Protein AF-A0A6V7J4T9-F1 (afdb_monomer)

Mean predicted aligned error: 5.77 Å

Foldseek 3Di:
DVVVVVVVVVVQQVVQCVPPPDRDPQTDAWDDDPFWIWGWHADPVGDIDIDIGGPPDPPVVVVVVVVVVD

pLDDT: mean 83.04, std 7.04, range [61.12, 90.62]

Radius of gyration: 12.54 Å; Cα contacts (8 Å, |Δi|>4): 59; chains: 1; bounding box: 33×32×28 Å

Nearest PDB structures (foldseek):
  2j3t-assembly1_C  TM=9.445E-01  e=7.177E-07  Mus musculus
  7e2d-assembly1_D  TM=8.699E-01  e=2.456E-04  Saccharomyces cerevisiae S288C
  7u05-assembly1_G  TM=8.758E-01  e=5.174E-04  Saccharomyces cerevisiae
  3cue-assembly4_U  TM=8.698E-01  e=7.057E-04  unclassified
  2j3t-assembly1_D  TM=7.974E-01  e=8.454E-03  Homo sapiens

Structure (mmCIF, N/CA/C/O backbone):
data_AF-A0A6V7J4T9-F1
#
_entry.id   AF-A0A6V7J4T9-F1
#
loop_
_atom_site.group_PDB
_atom_site.id
_atom_site.type_symbol
_atom_site.label_atom_id
_atom_site.label_alt_id
_atom_site.label_comp_id
_atom_site.label_asym_id
_atom_site.label_entity_id
_atom_site.label_seq_id
_atom_site.pdbx_PDB_ins_code
_atom_site.Cartn_x
_atom_site.Cartn_y
_atom_site.Cartn_z
_atom_site.occupancy
_atom_site.B_iso_or_equiv
_atom_site.auth_seq_id
_atom_site.auth_comp_id
_atom_site.auth_asym_id
_atom_site.auth_atom_id
_atom_site.pdbx_PDB_model_num
ATOM 1 N N . GLU A 1 1 ? -0.908 -16.450 3.887 1.00 61.12 1 GLU A N 1
ATOM 2 C CA . GLU A 1 1 ? -0.385 -15.370 3.014 1.00 61.12 1 GLU A CA 1
ATOM 3 C C . GLU A 1 1 ? -0.792 -13.964 3.467 1.00 61.12 1 GLU A C 1
ATOM 5 O O . GLU A 1 1 ? 0.075 -13.104 3.570 1.00 61.12 1 GLU A O 1
ATOM 10 N N . ALA A 1 2 ? -2.052 -13.734 3.865 1.00 69.12 2 ALA A N 1
ATOM 11 C CA . ALA A 1 2 ? -2.532 -12.422 4.333 1.00 69.12 2 ALA A CA 1
ATOM 12 C C . ALA A 1 2 ? -1.702 -11.775 5.469 1.00 69.12 2 ALA A C 1
ATOM 14 O O . ALA A 1 2 ? -1.467 -10.571 5.442 1.00 69.12 2 ALA A O 1
ATOM 15 N N . LYS A 1 3 ? -1.192 -12.556 6.438 1.00 78.38 3 LYS A N 1
ATOM 16 C CA . LYS A 1 3 ? -0.312 -12.040 7.512 1.00 78.38 3 LYS A CA 1
ATOM 17 C C . LYS A 1 3 ? 1.014 -11.471 6.989 1.00 78.38 3 LYS A C 1
ATOM 19 O O . LYS A 1 3 ? 1.501 -10.483 7.528 1.00 78.38 3 LYS A O 1
ATOM 24 N N . LEU A 1 4 ? 1.582 -12.077 5.946 1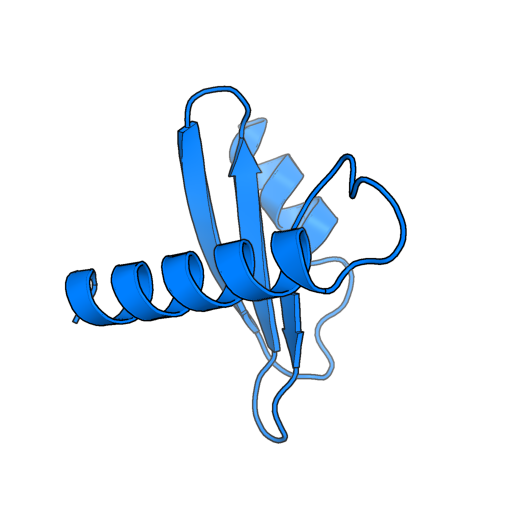.00 85.94 4 LEU A N 1
ATOM 25 C CA . LEU A 1 4 ? 2.838 -11.619 5.350 1.00 85.94 4 LEU A CA 1
ATOM 26 C C . LEU A 1 4 ? 2.619 -10.294 4.610 1.00 85.94 4 LEU A C 1
ATOM 28 O O . LEU A 1 4 ? 3.363 -9.337 4.807 1.00 85.94 4 LEU A O 1
ATOM 32 N N . MET A 1 5 ? 1.535 -10.220 3.833 1.00 84.31 5 MET A N 1
ATOM 33 C CA . MET A 1 5 ? 1.117 -9.002 3.135 1.00 84.31 5 MET A CA 1
ATOM 34 C C . MET A 1 5 ? 0.820 -7.861 4.116 1.00 84.31 5 MET A C 1
ATOM 36 O O . MET A 1 5 ? 1.234 -6.727 3.893 1.00 84.31 5 MET A O 1
ATOM 40 N N . TYR A 1 6 ? 0.177 -8.169 5.244 1.00 84.31 6 TYR A N 1
ATOM 41 C CA . TYR A 1 6 ? -0.053 -7.199 6.311 1.00 84.31 6 TYR A CA 1
ATOM 42 C C . TYR A 1 6 ? 1.258 -6.653 6.895 1.00 84.31 6 TYR A C 1
ATOM 44 O O . TYR A 1 6 ? 1.404 -5.442 7.043 1.00 84.31 6 TYR A O 1
ATOM 52 N N . GLY A 1 7 ? 2.226 -7.528 7.193 1.00 88.81 7 GLY A N 1
ATOM 53 C CA . GLY A 1 7 ? 3.542 -7.118 7.696 1.00 88.81 7 GLY A CA 1
ATOM 54 C C . GLY A 1 7 ? 4.311 -6.244 6.701 1.00 88.81 7 GLY A C 1
ATOM 55 O O . GLY A 1 7 ? 4.912 -5.240 7.090 1.00 88.81 7 GLY A O 1
ATOM 56 N N . MET A 1 8 ? 4.231 -6.576 5.411 1.00 89.19 8 MET A N 1
ATOM 57 C CA . MET A 1 8 ? 4.820 -5.782 4.331 1.00 89.19 8 MET A CA 1
ATOM 58 C C . MET A 1 8 ? 4.197 -4.380 4.257 1.00 89.19 8 MET A C 1
ATOM 60 O O . MET A 1 8 ? 4.921 -3.387 4.326 1.00 89.19 8 MET A O 1
ATOM 64 N N . LEU A 1 9 ? 2.864 -4.282 4.214 1.00 87.00 9 LEU A N 1
ATOM 65 C CA . LEU A 1 9 ? 2.143 -3.003 4.187 1.00 87.00 9 LEU A CA 1
ATOM 66 C C . LEU A 1 9 ? 2.416 -2.155 5.433 1.00 87.00 9 LEU A C 1
ATOM 68 O O . LEU A 1 9 ? 2.634 -0.949 5.329 1.00 87.00 9 LEU A O 1
ATOM 72 N N . PHE A 1 10 ? 2.463 -2.781 6.610 1.00 86.75 10 PHE A N 1
ATOM 73 C CA . PHE A 1 10 ? 2.795 -2.100 7.861 1.00 86.75 10 PHE A CA 1
ATOM 74 C C . PHE A 1 10 ? 4.207 -1.501 7.835 1.00 86.75 10 PH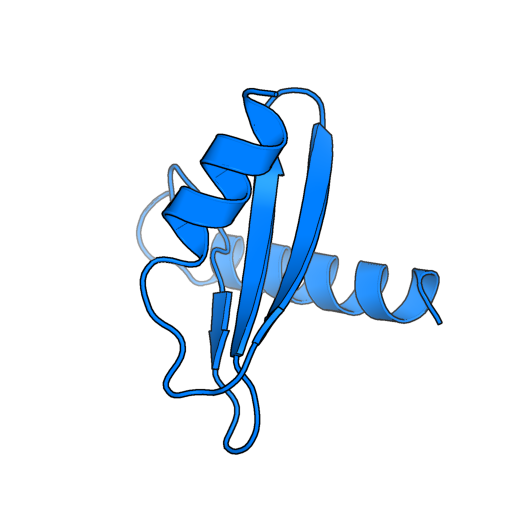E A C 1
ATOM 76 O O . PHE A 1 10 ? 4.419 -0.363 8.269 1.00 86.75 10 PHE A O 1
ATOM 83 N N . SER A 1 11 ? 5.165 -2.250 7.289 1.00 89.75 11 SER A N 1
ATOM 84 C CA . SER A 1 11 ? 6.556 -1.810 7.161 1.00 89.75 11 SER A CA 1
ATOM 85 C C . SER A 1 11 ? 6.679 -0.643 6.182 1.00 89.75 11 SER A C 1
ATOM 87 O O . SER A 1 11 ? 7.323 0.353 6.502 1.00 89.75 11 SER A O 1
ATOM 89 N N . ILE A 1 12 ? 5.996 -0.715 5.034 1.00 88.06 12 ILE A N 1
ATOM 90 C CA . ILE A 1 12 ? 5.970 0.361 4.031 1.00 88.06 12 ILE A CA 1
ATOM 91 C C . ILE A 1 12 ? 5.314 1.621 4.598 1.00 88.06 12 ILE A C 1
ATOM 93 O O . ILE A 1 12 ? 5.861 2.711 4.458 1.00 88.06 12 ILE A O 1
ATOM 97 N N . LYS A 1 13 ? 4.183 1.490 5.297 1.00 85.75 13 LYS A N 1
ATOM 98 C CA . LYS A 1 13 ? 3.513 2.627 5.943 1.00 85.75 13 LYS A CA 1
ATOM 99 C C . LYS A 1 13 ? 4.424 3.301 6.970 1.00 85.75 13 LYS A C 1
ATOM 101 O O . LYS A 1 13 ? 4.559 4.521 6.972 1.00 85.75 13 LYS A O 1
ATOM 106 N N . SER A 1 14 ? 5.090 2.503 7.805 1.00 87.50 14 SER A N 1
ATOM 107 C CA . SER A 1 14 ? 6.054 3.008 8.790 1.00 87.50 14 SER A CA 1
ATOM 108 C C . SER A 1 14 ? 7.249 3.693 8.127 1.00 87.50 14 SER A C 1
ATOM 110 O O . SER A 1 14 ? 7.743 4.693 8.640 1.00 87.50 14 SER A O 1
ATOM 112 N N . PHE A 1 15 ? 7.705 3.170 6.989 1.00 87.62 15 PHE A N 1
ATOM 113 C CA . PHE A 1 15 ? 8.784 3.758 6.204 1.00 87.62 15 PHE A CA 1
ATOM 114 C C . PHE A 1 15 ? 8.379 5.113 5.614 1.00 87.62 15 PHE A C 1
ATOM 116 O O . PHE A 1 15 ? 9.078 6.098 5.835 1.00 87.62 15 PHE A O 1
ATOM 123 N N . VAL A 1 16 ? 7.223 5.191 4.946 1.00 85.00 16 VAL A N 1
ATOM 124 C CA . VAL A 1 16 ? 6.698 6.442 4.373 1.00 85.00 16 VAL A CA 1
ATOM 125 C C . VAL A 1 16 ? 6.497 7.495 5.460 1.00 85.00 16 VAL A C 1
ATOM 127 O O . VAL A 1 16 ? 6.950 8.619 5.292 1.00 85.00 16 VAL A O 1
ATOM 130 N N . ASN A 1 17 ? 5.918 7.131 6.606 1.00 84.00 17 ASN A N 1
ATOM 131 C CA . ASN A 1 17 ? 5.722 8.076 7.710 1.00 84.00 17 ASN A CA 1
ATOM 132 C C . ASN A 1 17 ? 7.034 8.596 8.316 1.00 84.00 17 ASN A C 1
ATOM 134 O O . ASN A 1 17 ? 7.068 9.725 8.784 1.00 84.00 17 ASN A O 1
ATOM 138 N N . LYS A 1 18 ? 8.101 7.788 8.342 1.00 85.06 18 LYS A N 1
ATOM 139 C CA . LYS A 1 18 ? 9.399 8.202 8.906 1.00 85.06 18 LYS A CA 1
ATOM 140 C C . LYS A 1 18 ? 10.266 8.9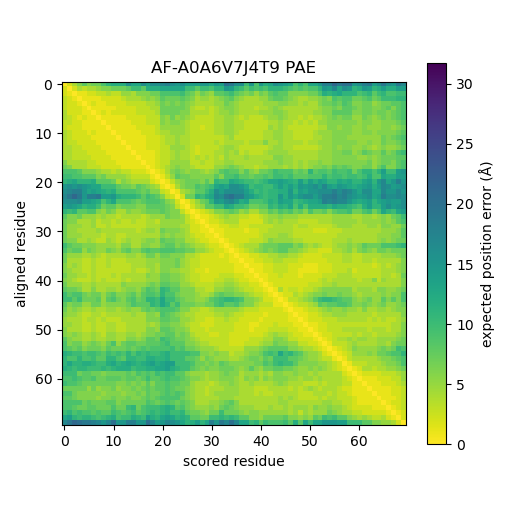92 7.929 1.00 85.06 18 LYS A C 1
ATOM 142 O O . LYS A 1 18 ? 11.089 9.784 8.370 1.00 85.06 18 LYS A O 1
ATOM 147 N N . ILE A 1 19 ? 10.140 8.723 6.631 1.00 86.50 19 ILE A N 1
ATOM 148 C CA . ILE A 1 19 ? 10.979 9.322 5.584 1.00 86.50 19 ILE A CA 1
ATOM 149 C C . ILE A 1 19 ? 10.315 10.540 4.947 1.00 86.50 19 ILE A C 1
ATOM 151 O O . ILE A 1 19 ? 11.016 11.408 4.430 1.00 86.50 19 ILE A O 1
ATOM 155 N N . SER A 1 20 ? 8.981 10.616 4.961 1.00 78.94 20 SER A N 1
ATOM 156 C CA . SER A 1 20 ? 8.271 11.742 4.367 1.00 78.94 20 SER A CA 1
ATOM 157 C C . SER A 1 20 ? 8.682 13.044 5.067 1.00 78.94 20 SER A C 1
ATOM 159 O O . SER A 1 20 ? 8.496 13.164 6.276 1.00 78.94 20 SER A O 1
ATOM 161 N N . PRO A 1 21 ? 9.214 14.037 4.330 1.00 74.69 21 PRO A N 1
ATOM 162 C CA . PRO A 1 21 ? 9.605 15.328 4.898 1.00 74.69 21 PRO A CA 1
ATOM 163 C C . PRO A 1 21 ? 8.398 16.196 5.295 1.00 74.69 21 PRO A C 1
ATOM 165 O O . PRO A 1 21 ? 8.567 17.260 5.880 1.00 74.69 21 PRO A O 1
ATOM 168 N N . LEU A 1 22 ? 7.185 15.759 4.948 1.00 75.75 22 LEU A N 1
ATOM 169 C CA . LEU A 1 22 ? 5.911 16.401 5.252 1.00 75.75 22 LEU A CA 1
ATOM 170 C C . LEU A 1 22 ? 5.002 15.377 5.925 1.00 75.75 22 LEU A C 1
ATOM 172 O O . LEU A 1 22 ? 4.967 14.235 5.462 1.00 75.75 22 LEU A O 1
ATOM 176 N N . ASP A 1 23 ? 4.233 15.785 6.937 1.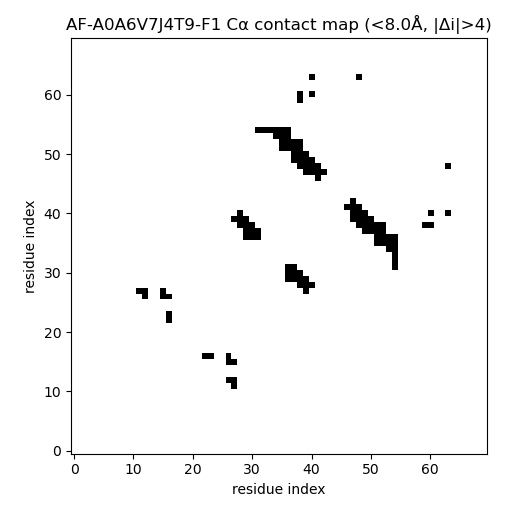00 66.25 23 ASP A N 1
ATOM 177 C CA . ASP A 1 23 ? 3.185 14.952 7.534 1.00 66.25 23 ASP A CA 1
ATOM 178 C C . ASP A 1 23 ? 2.177 14.525 6.456 1.00 66.25 23 ASP A C 1
ATOM 180 O O . ASP A 1 23 ? 1.388 15.347 5.963 1.00 66.25 23 ASP A O 1
ATOM 184 N N . PRO A 1 24 ? 2.192 13.248 6.034 1.00 64.88 24 PRO A N 1
ATOM 185 C CA . PRO A 1 24 ? 1.346 12.811 4.946 1.00 64.88 24 PRO A CA 1
ATOM 186 C C . PRO A 1 24 ? -0.070 12.615 5.494 1.00 64.88 24 PRO A C 1
ATOM 188 O O . PRO A 1 24 ? -0.351 11.624 6.162 1.00 64.88 24 PRO A O 1
ATOM 191 N N . LYS A 1 25 ? -0.984 13.545 5.183 1.00 64.12 25 LYS A N 1
ATOM 192 C CA . LYS A 1 25 ? -2.402 13.471 5.594 1.00 64.12 25 LYS A CA 1
ATOM 193 C C . LYS A 1 25 ? -3.083 12.145 5.225 1.00 64.12 25 LYS A C 1
ATOM 195 O O . LYS A 1 25 ? -3.973 11.710 5.943 1.00 64.12 25 LYS A O 1
ATOM 200 N N . GLU A 1 26 ? -2.673 11.516 4.121 1.00 66.50 26 GLU A N 1
ATOM 201 C CA . GLU A 1 26 ? -3.242 10.250 3.627 1.00 66.50 26 GLU A CA 1
ATOM 202 C C . GLU A 1 26 ? -2.274 9.046 3.738 1.00 66.50 26 GLU A C 1
ATOM 204 O O . GLU A 1 26 ? -2.664 7.917 3.452 1.00 66.50 26 GLU A O 1
ATOM 209 N N . GLY A 1 27 ? -1.027 9.240 4.191 1.00 77.56 27 GLY A N 1
ATOM 210 C CA . GLY A 1 27 ? -0.047 8.155 4.340 1.00 77.56 27 GLY A CA 1
ATOM 211 C C . GLY A 1 27 ? 0.325 7.429 3.032 1.00 77.56 27 GLY A C 1
ATOM 212 O O . GLY A 1 27 ? 0.525 8.047 1.988 1.00 77.56 27 GLY A O 1
ATOM 213 N N . PHE A 1 28 ? 0.482 6.100 3.106 1.00 84.06 28 PHE A N 1
ATOM 214 C CA . PHE A 1 28 ? 0.807 5.233 1.964 1.00 84.06 28 PHE A CA 1
ATOM 215 C C . PHE A 1 28 ? -0.429 4.995 1.076 1.00 84.06 28 PHE A C 1
ATOM 217 O O . PHE A 1 28 ? -1.444 4.521 1.575 1.00 84.06 28 PHE A O 1
ATOM 224 N N . LEU A 1 29 ? -0.322 5.271 -0.231 1.00 83.50 29 LEU A N 1
ATOM 225 C CA . LEU A 1 29 ? -1.440 5.190 -1.187 1.00 83.50 29 LEU A CA 1
ATOM 226 C C . LEU A 1 29 ? -1.341 3.994 -2.144 1.00 83.50 29 LEU A C 1
ATOM 228 O O . LEU A 1 29 ? -2.292 3.240 -2.322 1.00 83.50 29 LEU A O 1
ATOM 232 N N . TYR A 1 30 ? -0.204 3.820 -2.810 1.00 88.00 30 TYR A N 1
ATOM 233 C CA . TYR A 1 30 ? 0.022 2.702 -3.723 1.00 88.00 30 TYR A CA 1
ATOM 234 C C . TYR A 1 30 ? 1.517 2.509 -3.960 1.00 88.00 30 TYR A C 1
ATOM 236 O O . TYR A 1 30 ? 2.315 3.426 -3.755 1.00 88.00 30 TYR A O 1
ATOM 244 N N . TYR A 1 31 ? 1.900 1.319 -4.419 1.00 87.44 31 TYR A N 1
ATOM 245 C CA . TYR A 1 31 ? 3.218 1.098 -5.003 1.00 87.44 31 TYR A CA 1
ATOM 246 C C . TYR A 1 31 ? 3.073 0.492 -6.393 1.00 87.44 31 TYR A C 1
ATOM 248 O O . TYR A 1 31 ? 2.204 -0.341 -6.653 1.00 87.44 31 TYR A O 1
ATOM 256 N N . LYS A 1 32 ? 3.961 0.908 -7.290 1.00 89.38 32 LYS A N 1
ATOM 257 C CA . LYS A 1 32 ? 4.032 0.402 -8.656 1.00 89.38 32 LYS A CA 1
ATOM 258 C C . LYS A 1 32 ? 5.272 -0.463 -8.808 1.00 89.38 32 LYS A C 1
ATOM 260 O O . LYS A 1 32 ? 6.373 -0.044 -8.462 1.00 89.38 32 LYS A O 1
ATOM 265 N N . THR A 1 33 ? 5.088 -1.666 -9.332 1.00 89.31 33 THR A N 1
ATOM 266 C CA . THR A 1 33 ? 6.180 -2.552 -9.750 1.00 89.31 33 THR A CA 1
ATOM 267 C C . THR A 1 33 ? 6.246 -2.597 -11.273 1.00 89.31 33 THR A C 1
ATOM 269 O O . THR A 1 33 ? 5.440 -1.973 -11.960 1.00 89.31 33 THR A O 1
ATOM 272 N N . SER A 1 34 ? 7.174 -3.369 -11.837 1.00 90.25 34 SER A N 1
ATOM 273 C CA . SER A 1 34 ? 7.266 -3.546 -13.291 1.00 90.25 34 SER A CA 1
ATOM 274 C C . SER A 1 34 ? 6.090 -4.321 -13.898 1.00 90.25 34 SER A C 1
ATOM 276 O O . SER A 1 34 ? 5.887 -4.232 -15.103 1.00 90.25 34 SER A O 1
ATOM 278 N N . LYS A 1 35 ? 5.335 -5.088 -13.095 1.00 89.19 35 LYS A N 1
ATOM 279 C CA . LYS A 1 35 ? 4.253 -5.966 -13.584 1.00 89.19 35 LYS A CA 1
ATOM 280 C C . LYS A 1 35 ? 2.861 -5.587 -13.090 1.00 89.19 35 LYS A C 1
ATOM 282 O O . LYS A 1 35 ? 1.891 -5.875 -13.773 1.00 89.19 35 LYS A O 1
ATOM 287 N N . TYR A 1 36 ? 2.758 -5.014 -11.899 1.00 90.00 36 TYR A N 1
ATOM 288 C CA . TYR A 1 36 ? 1.475 -4.666 -11.297 1.00 90.00 36 TYR A CA 1
ATOM 289 C C . TYR A 1 36 ? 1.607 -3.450 -10.389 1.00 90.00 36 TYR A C 1
ATOM 291 O O . TYR A 1 36 ? 2.690 -3.128 -9.883 1.00 90.00 36 TYR A O 1
ATOM 299 N N . THR A 1 37 ? 0.473 -2.811 -10.146 1.00 90.62 37 THR A N 1
ATOM 300 C CA . THR A 1 37 ? 0.329 -1.722 -9.190 1.00 90.62 37 THR A CA 1
ATOM 301 C C . THR A 1 37 ? -0.593 -2.176 -8.068 1.00 90.62 37 THR A C 1
ATOM 303 O O . THR A 1 37 ? -1.718 -2.611 -8.313 1.00 90.62 37 THR A O 1
ATOM 306 N N . LEU A 1 38 ? -0.102 -2.104 -6.832 1.00 90.44 38 LEU A N 1
ATOM 307 C CA . LEU A 1 38 ? -0.891 -2.400 -5.643 1.00 90.44 38 LEU A CA 1
ATOM 308 C C . LEU A 1 38 ? -1.414 -1.095 -5.070 1.00 90.44 38 LEU A C 1
ATOM 310 O O . LEU A 1 38 ? -0.640 -0.245 -4.628 1.00 90.44 38 LEU A O 1
ATOM 314 N N . HIS A 1 39 ? -2.731 -0.976 -5.042 1.00 89.38 39 HIS A N 1
ATOM 315 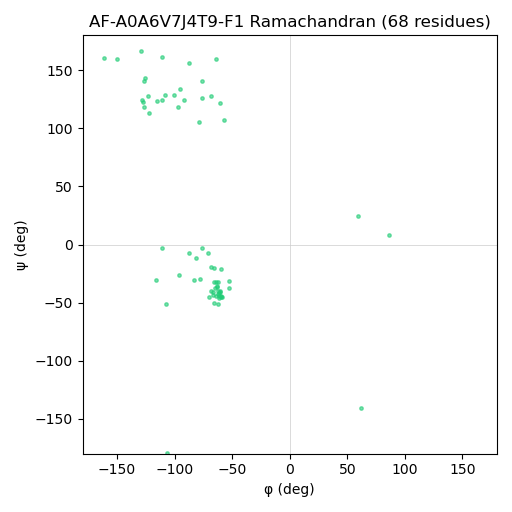C CA . HIS A 1 39 ? -3.453 0.137 -4.459 1.00 89.38 39 HIS A CA 1
ATOM 316 C C . HIS A 1 39 ? -3.869 -0.203 -3.033 1.00 89.38 39 HIS A C 1
ATOM 318 O O . HIS A 1 39 ? -4.371 -1.298 -2.764 1.00 89.38 39 HIS A O 1
ATOM 324 N N . TYR A 1 40 ? -3.645 0.741 -2.126 1.00 88.38 40 TYR A N 1
ATOM 325 C CA . TYR A 1 40 ? -3.965 0.627 -0.714 1.00 88.38 40 TYR A CA 1
ATOM 326 C C . TYR A 1 40 ? -4.883 1.773 -0.304 1.00 88.38 40 TYR A C 1
ATOM 328 O O . TYR A 1 40 ? -4.585 2.943 -0.535 1.00 88.38 40 TYR A O 1
ATOM 336 N N . LEU A 1 41 ? -6.000 1.431 0.326 1.00 86.12 41 LEU A N 1
ATOM 337 C CA . LEU A 1 41 ? -6.902 2.399 0.929 1.00 86.12 41 LEU A CA 1
ATOM 338 C C . LEU A 1 41 ? -7.178 1.978 2.368 1.00 86.12 41 LEU A C 1
ATOM 340 O O . LEU A 1 41 ? -7.631 0.864 2.626 1.00 86.12 41 LEU A O 1
ATOM 344 N N . GLU A 1 42 ? -6.917 2.885 3.301 1.00 84.31 42 GLU A N 1
ATOM 345 C CA . GLU A 1 42 ? -7.279 2.724 4.704 1.00 84.31 42 GLU A CA 1
ATOM 346 C C . GLU A 1 42 ? -8.383 3.720 5.041 1.00 84.31 42 GLU A C 1
ATOM 348 O O . GLU A 1 42 ? -8.242 4.921 4.809 1.00 84.31 42 GLU A O 1
ATOM 353 N N . THR A 1 43 ? -9.498 3.218 5.561 1.00 82.25 43 THR A N 1
ATOM 354 C CA . THR A 1 43 ? -10.617 4.061 5.981 1.00 82.25 43 THR A CA 1
ATOM 355 C C . THR A 1 43 ? -10.411 4.512 7.429 1.00 82.25 43 THR A C 1
ATOM 357 O O . THR A 1 43 ? -9.743 3.816 8.200 1.00 82.25 43 THR A O 1
ATOM 360 N N . PRO A 1 44 ? -11.010 5.638 7.856 1.00 78.44 44 PRO A N 1
ATOM 361 C CA . PRO A 1 44 ? -10.935 6.085 9.251 1.00 78.44 44 PRO A CA 1
ATOM 362 C C . PRO A 1 44 ? -11.523 5.068 10.244 1.00 78.44 44 PRO A C 1
ATOM 364 O O . PRO A 1 44 ? -11.155 5.068 11.414 1.00 78.44 44 PRO A O 1
ATOM 367 N N . SER A 1 45 ? -12.385 4.159 9.780 1.00 81.81 45 SER A N 1
ATOM 368 C CA . SER A 1 45 ? -12.925 3.041 10.564 1.00 81.81 45 SER A CA 1
ATOM 369 C C . SER A 1 45 ? -11.929 1.886 10.761 1.00 81.81 45 SER A C 1
ATOM 371 O O . SER A 1 45 ? -12.253 0.911 11.434 1.00 81.81 45 SER A O 1
ATOM 373 N N . GLY A 1 46 ? -10.732 1.961 10.169 1.00 79.75 46 GLY A N 1
ATOM 374 C CA . GLY A 1 46 ? -9.686 0.940 10.270 1.00 79.75 46 GLY A CA 1
ATOM 375 C C . GLY A 1 46 ? -9.797 -0.201 9.253 1.00 79.75 46 GLY A C 1
ATOM 376 O O . GLY A 1 46 ? -9.034 -1.167 9.349 1.00 79.75 46 GLY A O 1
ATOM 377 N N . LEU A 1 47 ? -10.705 -0.106 8.272 1.00 84.06 47 LEU A N 1
ATOM 378 C CA . LEU A 1 47 ? -10.790 -1.076 7.176 1.00 84.06 47 LEU A CA 1
ATOM 379 C C . LEU A 1 47 ? -9.672 -0.826 6.168 1.00 84.06 47 LEU A C 1
ATOM 381 O O . LEU A 1 47 ? -9.340 0.317 5.855 1.00 84.06 47 LEU A O 1
ATOM 385 N N . LYS A 1 48 ? -9.097 -1.915 5.657 1.00 85.31 48 LYS A N 1
ATOM 386 C CA . LYS A 1 48 ? -7.951 -1.890 4.747 1.00 85.31 48 LYS A CA 1
ATOM 387 C C . LYS A 1 48 ? -8.324 -2.593 3.459 1.00 85.31 48 LYS A C 1
ATOM 389 O O . LYS A 1 48 ? -8.516 -3.807 3.450 1.00 85.31 48 LYS A O 1
ATOM 394 N N . PHE A 1 49 ? -8.387 -1.830 2.382 1.00 85.88 49 PHE A N 1
ATOM 395 C CA . PHE A 1 49 ?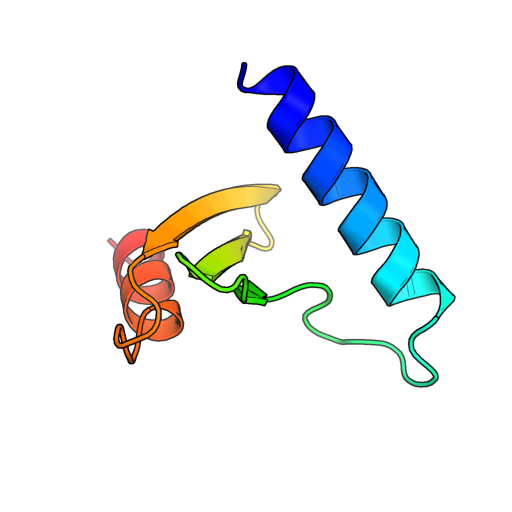 -8.614 -2.340 1.044 1.00 85.88 49 PHE A CA 1
ATOM 396 C C . PHE A 1 49 ? -7.284 -2.418 0.308 1.00 85.88 49 PHE A C 1
ATOM 398 O O . PHE A 1 49 ? -6.512 -1.460 0.278 1.00 85.88 49 PHE A O 1
ATOM 405 N N . VAL A 1 50 ? -7.021 -3.587 -0.267 1.00 87.62 50 VAL A N 1
ATOM 406 C CA . VAL A 1 50 ? -5.811 -3.872 -1.032 1.00 87.62 50 VAL A CA 1
ATOM 407 C C . VAL A 1 50 ? -6.245 -4.400 -2.386 1.00 87.62 50 VAL A C 1
ATOM 409 O O . VAL A 1 50 ? -6.903 -5.438 -2.449 1.00 87.62 50 VAL A O 1
ATOM 412 N N . LEU A 1 51 ? -5.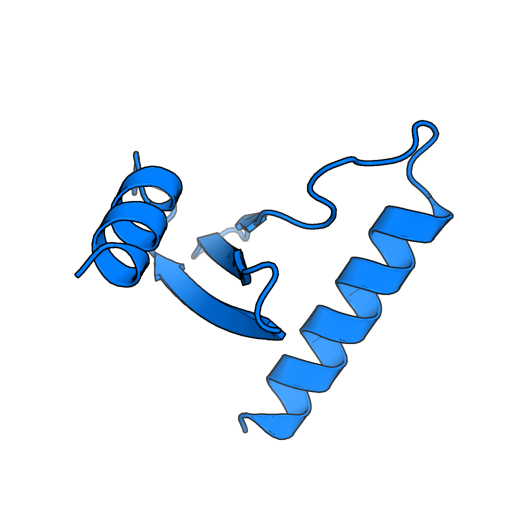882 -3.698 -3.456 1.00 88.25 51 LEU A N 1
ATOM 413 C CA . LEU A 1 51 ? -6.230 -4.094 -4.815 1.00 88.25 51 LEU A CA 1
ATOM 414 C C . LEU A 1 51 ? -4.987 -4.138 -5.697 1.00 88.25 51 LEU A C 1
ATOM 416 O O . LEU A 1 51 ? -4.299 -3.135 -5.867 1.00 88.25 51 LEU A O 1
ATOM 420 N N . ASN A 1 52 ? -4.726 -5.299 -6.290 1.00 88.94 52 ASN A N 1
ATOM 421 C CA . ASN A 1 52 ? -3.697 -5.448 -7.309 1.00 88.94 52 ASN A CA 1
ATOM 422 C C . ASN A 1 52 ? -4.313 -5.235 -8.684 1.00 88.94 52 ASN A C 1
ATOM 424 O O . ASN A 1 52 ? -5.264 -5.920 -9.056 1.00 88.94 52 ASN A O 1
ATOM 428 N N . THR A 1 53 ? -3.751 -4.301 -9.437 1.00 88.50 53 THR A N 1
ATOM 429 C CA . THR A 1 53 ? -4.179 -3.989 -10.798 1.00 88.50 53 THR A CA 1
ATOM 430 C C . THR A 1 53 ? -2.988 -3.993 -11.743 1.00 88.50 53 THR A C 1
ATOM 432 O O . THR A 1 53 ? -1.831 -3.952 -11.318 1.00 88.50 53 THR A O 1
ATOM 435 N N . ASP A 1 54 ? -3.266 -4.006 -13.043 1.00 89.94 54 ASP A N 1
ATOM 436 C CA . ASP A 1 54 ? -2.240 -3.772 -14.053 1.00 89.94 54 ASP A CA 1
ATOM 437 C C . ASP A 1 54 ? -1.671 -2.343 -13.950 1.00 89.94 54 ASP A C 1
ATOM 439 O O . ASP A 1 54 ? -2.294 -1.436 -13.389 1.00 89.94 54 ASP A O 1
ATOM 443 N N . ASN A 1 55 ? -0.478 -2.139 -14.502 1.00 85.12 55 ASN A N 1
ATOM 444 C CA . ASN A 1 55 ? 0.197 -0.844 -14.555 1.00 85.12 55 ASN A CA 1
ATOM 445 C C . ASN A 1 55 ? -0.504 0.203 -15.430 1.00 85.12 55 ASN A C 1
ATOM 447 O O . ASN A 1 55 ? -0.209 1.392 -15.273 1.00 85.12 55 ASN A O 1
ATOM 451 N N . ALA A 1 56 ? -1.369 -0.231 -16.346 1.00 85.44 56 ALA A N 1
ATOM 452 C CA . ALA A 1 56 ? -2.208 0.621 -17.181 1.00 85.44 56 ALA A CA 1
ATOM 453 C C . ALA A 1 56 ? -3.548 0.985 -16.518 1.00 85.44 56 ALA A C 1
ATOM 455 O O . ALA A 1 56 ? -4.288 1.804 -17.059 1.00 85.44 56 ALA A O 1
ATOM 456 N N . ALA A 1 57 ? -3.883 0.395 -15.365 1.00 81.62 57 ALA A N 1
ATOM 457 C CA . ALA A 1 57 ? -5.143 0.679 -14.689 1.00 81.62 57 ALA A CA 1
ATOM 458 C C . ALA A 1 57 ? -5.169 2.119 -14.148 1.00 81.62 57 ALA A C 1
ATOM 460 O O . ALA A 1 57 ? -4.272 2.544 -13.418 1.00 81.62 57 ALA A O 1
ATOM 461 N N . GLN A 1 58 ? -6.221 2.859 -14.493 1.00 80.88 58 GLN A N 1
ATOM 462 C CA . GLN A 1 58 ? -6.473 4.223 -14.025 1.00 80.88 58 GLN A CA 1
ATOM 463 C C . GLN A 1 58 ? -7.686 4.246 -13.086 1.00 80.88 58 GLN A C 1
ATOM 465 O O . GLN A 1 58 ? -8.490 3.316 -13.074 1.00 80.88 58 GLN A O 1
ATOM 470 N N . ASN A 1 59 ? -7.813 5.308 -12.286 1.00 81.69 59 ASN A N 1
ATOM 471 C CA . ASN A 1 59 ? -8.965 5.570 -11.405 1.00 81.69 59 ASN A CA 1
ATOM 472 C C . ASN A 1 59 ? -9.251 4.488 -10.347 1.00 81.69 59 ASN A C 1
ATOM 474 O O . ASN A 1 59 ? -10.352 4.385 -9.812 1.00 81.69 59 ASN A O 1
ATOM 478 N N . VAL A 1 60 ? -8.237 3.709 -9.966 1.00 85.56 60 VAL A N 1
ATOM 479 C CA . VAL A 1 60 ? -8.390 2.653 -8.955 1.00 85.56 60 VAL A CA 1
ATOM 480 C C . VAL A 1 60 ? -8.706 3.224 -7.567 1.00 85.56 60 VAL A C 1
ATOM 482 O O . VAL A 1 60 ? -9.452 2.612 -6.806 1.00 85.56 60 VAL A O 1
ATOM 485 N N . LYS A 1 61 ? -8.197 4.422 -7.240 1.00 79.19 61 LYS A N 1
ATOM 486 C CA . LYS A 1 61 ? -8.548 5.125 -5.992 1.00 79.19 61 LYS A CA 1
ATOM 487 C C . LYS A 1 61 ? -10.048 5.433 -5.933 1.00 79.19 61 LYS A C 1
ATOM 489 O O . LYS A 1 61 ? -10.667 5.190 -4.904 1.00 79.19 61 LYS A O 1
ATOM 494 N N . GLU A 1 62 ? -10.628 5.919 -7.030 1.00 84.56 62 GLU A N 1
ATOM 495 C CA . GLU A 1 62 ? -12.064 6.214 -7.110 1.00 84.56 62 GLU A CA 1
ATOM 496 C C . GLU A 1 62 ? -12.896 4.937 -7.026 1.00 84.56 62 GLU A C 1
ATOM 498 O O . GLU A 1 62 ? -13.875 4.897 -6.289 1.00 84.56 62 GLU A O 1
ATOM 503 N N . LEU A 1 63 ? -12.460 3.860 -7.689 1.00 86.50 63 LEU A N 1
ATOM 504 C CA . LEU A 1 63 ? -13.103 2.550 -7.584 1.00 86.50 63 LEU A CA 1
ATOM 505 C C . LEU A 1 63 ? -13.109 2.030 -6.137 1.00 86.50 63 LEU A C 1
ATOM 507 O O . LEU A 1 63 ? -14.131 1.547 -5.659 1.00 86.50 63 LEU A O 1
ATOM 511 N N . LEU A 1 64 ? -11.986 2.152 -5.423 1.00 84.06 64 LEU A N 1
ATOM 512 C CA . LEU A 1 64 ? -11.883 1.764 -4.013 1.00 84.06 64 LEU A CA 1
ATOM 513 C C . LEU A 1 64 ? -12.776 2.629 -3.112 1.00 84.06 64 LEU A C 1
ATOM 515 O O . LEU A 1 64 ? -13.376 2.112 -2.173 1.00 84.06 64 LEU A O 1
ATOM 519 N N . GLN A 1 65 ? -12.900 3.926 -3.400 1.00 83.25 65 GLN A N 1
ATOM 520 C CA . GLN A 1 65 ? -13.824 4.805 -2.679 1.00 83.25 65 GLN A CA 1
ATOM 521 C C . GLN A 1 65 ? -15.292 4.475 -2.972 1.00 83.25 65 GLN A C 1
ATOM 523 O O . GLN A 1 65 ? -16.103 4.469 -2.051 1.00 83.25 65 GLN A O 1
ATOM 528 N N . GLN A 1 66 ? -15.634 4.151 -4.221 1.00 84.25 66 GLN A N 1
ATOM 529 C CA . GLN A 1 66 ? -16.967 3.677 -4.601 1.00 84.25 66 GLN A CA 1
ATOM 530 C C . GLN A 1 66 ? -17.310 2.354 -3.905 1.00 84.25 66 GLN A C 1
ATOM 532 O O . GLN A 1 66 ? -18.406 2.223 -3.373 1.00 84.25 66 GLN A O 1
ATOM 537 N N . LEU A 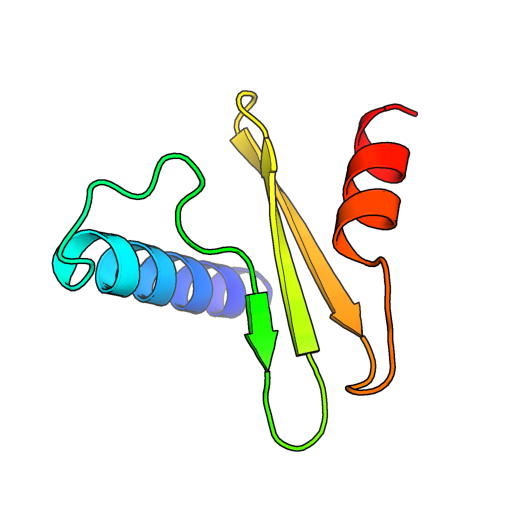1 67 ? -16.357 1.417 -3.830 1.00 83.06 67 LEU A N 1
ATOM 538 C CA . LEU A 1 67 ? -16.505 0.157 -3.091 1.00 83.06 67 LEU A CA 1
ATOM 539 C C . LEU A 1 67 ? -16.722 0.365 -1.589 1.00 83.06 67 LEU A C 1
ATOM 541 O O . LEU A 1 67 ? -17.397 -0.442 -0.965 1.00 83.06 67 LEU A O 1
ATOM 545 N N . TYR A 1 68 ? -16.145 1.417 -1.007 1.00 81.69 68 TYR A N 1
ATOM 546 C CA . TYR A 1 68 ? -16.378 1.767 0.394 1.00 81.69 68 TYR A CA 1
ATOM 547 C C . TYR A 1 68 ? -17.722 2.478 0.624 1.00 81.69 68 TYR A C 1
ATOM 549 O O . TYR A 1 68 ? -18.283 2.385 1.711 1.00 81.69 68 TYR A O 1
ATOM 557 N N . SER A 1 69 ? -18.211 3.224 -0.369 1.00 77.56 69 SER A N 1
ATOM 558 C CA . SER A 1 69 ? -19.465 3.984 -0.280 1.00 77.56 69 SER A CA 1
ATOM 559 C C . SER A 1 69 ? -20.723 3.144 -0.537 1.00 77.56 69 SER A C 1
ATOM 561 O O . SER A 1 69 ? -21.825 3.659 -0.336 1.00 77.56 69 SER A O 1
ATOM 563 N N . GLN A 1 70 ? -20.563 1.917 -1.032 1.00 64.06 70 GLN A N 1
ATOM 564 C CA . GLN A 1 70 ? -21.621 0.912 -1.180 1.00 64.06 70 GLN A CA 1
ATOM 565 C C . GLN A 1 70 ? -21.859 0.185 0.143 1.00 64.06 70 GLN A C 1
ATOM 567 O O . GLN A 1 70 ? -23.049 0.000 0.481 1.00 64.06 70 GLN A O 1
#

Solvent-accessible surface area (backbone atoms only — not comparable to full-atom values): 4392 Å² total; per-residue (Å²): 110,69,70,59,55,49,53,51,52,52,51,50,39,54,46,50,68,71,67,46,96,54,90,59,92,78,64,65,51,65,53,76,57,100,76,35,24,41,38,42,48,74,46,98,89,71,51,76,49,77,46,81,40,53,74,85,65,72,68,60,70,58,52,54,51,51,65,69,75,107

Organism: NCBI:txid1563983

InterPro domains:
  IPR007233 Trafficking protein particle complex subunit [PF04099] (1-6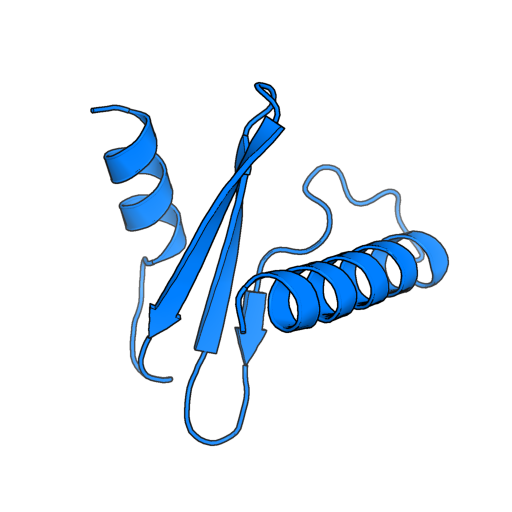9)
  IPR007233 Trafficking protein particle complex subunit [PTHR23249] (1-69)
  IPR007233 Trafficking protein particle complex subunit [SM01399] (1-70)
  IPR011012 Longin-like domain superfamily [SSF64356] (2-69)

Sequence (70 aa):
EAKLMYGMLFSIKSFVNKISPLDPKEGFLYYKTSKYTLHYLETPSGLKFVLNTDNAAQNVKELLQQLYSQ

Secondary structure (DSSP, 8-state):
-HHHHHHHHHHHHHHHHHH-SS--TT---EEE-SS-EEEEEE-TTS-EEEEEE-TT---HHHHHHHHHH-